Protein AF-A0A498GFG5-F1 (afdb_monomer)

Nearest PDB structures (foldseek):
  3dfe-assembly1_F  TM=4.667E-01  e=1.482E+00  Trichormus variabilis ATCC 29413
  7a8w-assembly2_EEE  TM=4.551E-01  e=1.482E+00  Oryza sativa Japonica Group
  1hwu-assembly3_E-2  TM=4.494E-01  e=1.482E+00  Herbaspirillum seropedicae
  3dfe-assembly2_C  TM=4.729E-01  e=2.366E+00  Trichormus variabilis ATCC 29413

Sequence (122 aa):
MNSDTEHTWTVISYNRPLTRQSRRALSDCEILEIRHPRELNRWSEVDVDERPAEELLKEHELRLEDPTGGEEPNVVYDSPDGTRVEVYDELVYTNGSKSSISPEKAQDVAERNGWEKVSGQE

Solvent-accessible surface area (backbone atoms only — not comparable to full-atom values): 7168 Å² total; per-residue (Å²): 133,82,83,73,77,80,58,72,38,47,31,36,25,70,44,68,73,68,48,76,64,47,56,58,61,43,51,82,25,47,69,75,46,80,46,67,66,88,58,100,58,65,34,24,40,33,31,17,60,41,82,74,54,68,68,58,28,60,76,56,63,38,37,70,56,56,94,61,79,76,62,75,52,79,38,30,34,44,38,96,87,71,49,39,35,35,26,32,94,88,41,24,27,48,72,86,37,83,44,94,54,52,33,72,54,53,50,54,51,33,62,77,69,65,40,48,75,52,67,67,76,136

Mean predicted aligned error: 11.73 Å

Structure (mmCIF, N/CA/C/O backbone):
data_AF-A0A498GFG5-F1
#
_entry.id   AF-A0A498GFG5-F1
#
loop_
_atom_site.group_PDB
_atom_site.id
_atom_site.type_symbol
_atom_site.label_atom_id
_atom_site.label_alt_id
_atom_site.label_comp_id
_atom_site.label_asym_id
_atom_site.label_entity_id
_atom_site.label_seq_id
_atom_site.pdbx_PDB_ins_code
_atom_site.Cartn_x
_atom_site.Cartn_y
_atom_site.Cartn_z
_atom_site.occupancy
_atom_site.B_iso_or_equiv
_atom_site.auth_seq_id
_atom_site.auth_comp_id
_atom_site.auth_asym_id
_atom_site.auth_atom_id
_atom_site.pdbx_PDB_model_num
ATOM 1 N N . MET A 1 1 ? -23.055 -4.616 -13.084 1.00 36.38 1 MET A N 1
ATOM 2 C CA . MET A 1 1 ? -21.663 -4.618 -13.570 1.00 36.38 1 MET A CA 1
ATOM 3 C C . MET A 1 1 ? -20.906 -3.776 -12.568 1.00 36.38 1 MET A C 1
ATOM 5 O O . MET A 1 1 ? -21.118 -2.573 -12.549 1.00 36.38 1 MET A O 1
ATOM 9 N N . ASN A 1 2 ? -20.229 -4.433 -11.626 1.00 36.66 2 ASN A N 1
ATOM 10 C CA . ASN A 1 2 ? -19.493 -3.756 -10.564 1.00 36.66 2 ASN A CA 1
ATOM 11 C C . ASN A 1 2 ? -18.221 -3.184 -11.179 1.00 36.66 2 ASN A C 1
ATOM 13 O O . ASN A 1 2 ? -17.430 -3.930 -11.748 1.00 36.66 2 ASN A O 1
ATOM 17 N N . SER A 1 3 ? -18.074 -1.868 -11.110 1.00 42.09 3 SER A N 1
ATOM 18 C CA . SER A 1 3 ? -16.782 -1.213 -11.241 1.00 42.09 3 SER A CA 1
ATOM 19 C C . SER A 1 3 ? -16.040 -1.455 -9.931 1.00 42.09 3 SER A C 1
ATOM 21 O O . SER A 1 3 ? -16.064 -0.607 -9.043 1.00 42.09 3 SER A O 1
ATOM 23 N N . ASP A 1 4 ? -15.476 -2.653 -9.780 1.00 45.25 4 ASP A N 1
ATOM 24 C CA . ASP A 1 4 ? -14.381 -2.860 -8.840 1.00 45.25 4 ASP A CA 1
ATOM 25 C C . ASP A 1 4 ? -13.253 -1.958 -9.336 1.00 45.25 4 ASP A C 1
ATOM 27 O O . ASP A 1 4 ? -12.753 -2.114 -10.447 1.00 45.25 4 ASP A O 1
ATOM 31 N N . THR A 1 5 ? -12.951 -0.917 -8.571 1.00 46.59 5 THR A N 1
ATOM 32 C CA . THR A 1 5 ? -11.738 -0.122 -8.734 1.00 46.59 5 THR A CA 1
ATOM 33 C C . THR A 1 5 ? -10.554 -1.079 -8.631 1.00 46.59 5 THR A C 1
ATOM 35 O O . THR A 1 5 ? -10.158 -1.437 -7.524 1.00 46.59 5 THR A O 1
ATOM 38 N N . GLU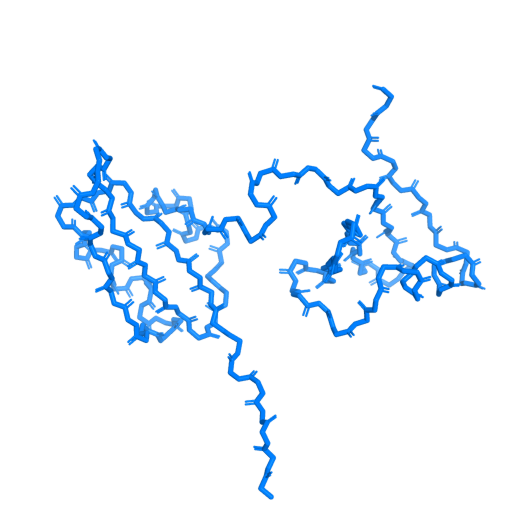 A 1 6 ? -10.035 -1.533 -9.774 1.00 59.81 6 GLU A N 1
ATOM 39 C CA . GLU A 1 6 ? -8.745 -2.219 -9.869 1.00 59.81 6 GLU A CA 1
ATOM 40 C C . GLU A 1 6 ? -7.702 -1.259 -9.282 1.00 59.81 6 GLU A C 1
ATOM 42 O O . GLU A 1 6 ? -7.385 -0.218 -9.862 1.00 59.81 6 GLU A O 1
ATOM 47 N N . HIS A 1 7 ? -7.279 -1.527 -8.047 1.00 64.50 7 HIS A N 1
ATOM 48 C CA . HIS A 1 7 ? -6.311 -0.695 -7.349 1.00 64.50 7 HIS A CA 1
ATOM 49 C C . HIS A 1 7 ? -4.930 -0.996 -7.921 1.00 64.50 7 HIS A C 1
ATOM 51 O O . HIS A 1 7 ? -4.340 -2.021 -7.616 1.00 64.50 7 HIS A O 1
ATOM 57 N N . THR A 1 8 ? -4.416 -0.093 -8.747 1.00 76.50 8 THR A N 1
ATOM 58 C CA . THR A 1 8 ? -3.055 -0.189 -9.275 1.00 76.50 8 THR A CA 1
ATOM 59 C C . THR A 1 8 ? -2.052 0.409 -8.294 1.00 76.50 8 THR A C 1
ATOM 61 O O . THR A 1 8 ? -2.255 1.518 -7.790 1.00 76.50 8 THR A O 1
ATOM 64 N N . TRP A 1 9 ? -0.947 -0.295 -8.065 1.00 80.56 9 TRP A N 1
ATOM 65 C CA . TRP A 1 9 ? 0.209 0.208 -7.331 1.00 80.56 9 TRP A CA 1
ATOM 66 C C . TRP A 1 9 ? 1.375 0.415 -8.287 1.00 80.56 9 TRP A C 1
ATOM 68 O O . TRP A 1 9 ? 1.776 -0.513 -8.982 1.00 80.56 9 TRP A O 1
ATOM 78 N N . THR A 1 10 ? 1.961 1.608 -8.299 1.00 84.75 10 THR A N 1
ATOM 79 C CA . THR A 1 10 ? 3.174 1.852 -9.080 1.00 84.75 10 THR A CA 1
ATOM 80 C C . THR A 1 10 ? 4.399 1.475 -8.243 1.00 84.75 10 THR A C 1
ATOM 82 O O . THR A 1 10 ? 4.529 1.866 -7.084 1.00 84.75 10 THR A O 1
ATOM 85 N N . VAL A 1 11 ? 5.340 0.739 -8.825 1.00 86.12 11 VAL A N 1
ATOM 86 C CA . VAL A 1 11 ? 6.628 0.368 -8.231 1.00 86.12 11 VAL A CA 1
ATOM 87 C C . VAL A 1 11 ? 7.754 0.990 -9.047 1.00 86.12 11 VAL A C 1
ATOM 89 O O . VAL A 1 11 ? 7.906 0.739 -10.240 1.00 86.12 11 VAL A O 1
ATOM 92 N N . ILE A 1 12 ? 8.595 1.778 -8.397 1.00 84.62 12 ILE A N 1
ATOM 93 C CA . ILE A 1 12 ? 9.771 2.421 -8.963 1.00 84.62 12 ILE A CA 1
ATOM 94 C C . ILE A 1 12 ? 10.993 1.518 -8.786 1.00 84.62 12 ILE A C 1
ATOM 96 O O . ILE A 1 12 ? 11.408 1.190 -7.673 1.00 84.62 12 ILE A O 1
ATOM 100 N N . SER A 1 13 ? 11.629 1.160 -9.897 1.00 82.94 13 SER A N 1
ATOM 101 C CA . SER A 1 13 ? 12.943 0.522 -9.921 1.00 82.94 13 SER A CA 1
ATOM 102 C C . SER A 1 13 ? 13.979 1.479 -10.488 1.00 82.94 13 SER A C 1
ATOM 104 O O . SER A 1 13 ? 13.932 1.820 -11.668 1.00 82.94 13 SER A O 1
ATOM 106 N N . TYR A 1 14 ? 14.980 1.858 -9.695 1.00 76.31 14 TYR A N 1
ATOM 107 C CA . TYR A 1 14 ? 16.101 2.679 -10.178 1.00 76.31 14 TYR A CA 1
ATOM 108 C C . TYR A 1 14 ? 17.081 1.911 -11.084 1.00 76.31 14 TYR A C 1
ATOM 110 O O . TYR A 1 14 ? 18.031 2.493 -11.608 1.00 76.31 14 TYR A O 1
ATOM 118 N N . ASN A 1 15 ? 16.836 0.616 -11.310 1.00 70.50 15 ASN A N 1
ATOM 119 C CA . ASN A 1 15 ? 17.529 -0.187 -12.304 1.00 70.50 15 ASN A CA 1
ATOM 120 C C . ASN A 1 15 ? 16.793 -0.098 -13.654 1.00 70.50 15 ASN A C 1
ATOM 122 O O . ASN A 1 15 ? 15.611 -0.437 -13.769 1.00 70.50 15 ASN A O 1
ATOM 126 N N . ARG A 1 16 ? 17.504 0.345 -14.702 1.00 67.44 16 ARG A N 1
ATOM 127 C CA . ARG A 1 16 ? 16.987 0.398 -16.078 1.00 67.44 16 ARG A CA 1
ATOM 128 C C . ARG A 1 16 ? 17.872 -0.409 -17.036 1.00 67.44 16 ARG A C 1
ATOM 130 O O . ARG A 1 16 ? 19.030 -0.037 -17.237 1.00 67.44 16 ARG A O 1
ATOM 137 N N . PRO A 1 17 ? 17.326 -1.447 -17.699 1.00 72.38 17 PRO A N 1
ATOM 138 C CA . PRO A 1 17 ? 15.964 -1.979 -17.538 1.00 72.38 17 PRO A CA 1
ATOM 139 C C . PRO A 1 17 ? 15.747 -2.644 -16.165 1.00 72.38 17 PRO A C 1
ATOM 141 O O . PRO A 1 17 ? 16.718 -3.015 -15.504 1.00 72.38 17 PRO A O 1
ATOM 144 N N . LEU A 1 18 ? 14.477 -2.827 -15.773 1.00 79.94 18 LEU A N 1
ATOM 145 C CA . LEU A 1 18 ? 14.082 -3.632 -14.610 1.00 79.94 18 LEU A CA 1
ATOM 146 C C . LEU A 1 18 ? 14.819 -4.980 -14.639 1.00 79.94 18 LEU A C 1
ATOM 148 O O . LEU A 1 18 ? 14.857 -5.654 -15.676 1.00 79.94 18 LEU A O 1
ATOM 152 N N . THR A 1 19 ? 15.415 -5.383 -13.515 1.00 82.69 19 THR A N 1
ATOM 153 C CA . THR A 1 19 ? 16.194 -6.626 -13.489 1.00 82.69 19 THR A CA 1
ATOM 154 C C . THR A 1 19 ? 15.287 -7.843 -13.696 1.00 82.69 19 THR A C 1
ATOM 156 O O . THR A 1 19 ? 14.109 -7.847 -13.332 1.00 82.69 19 THR A O 1
ATOM 159 N N . ARG A 1 20 ? 15.840 -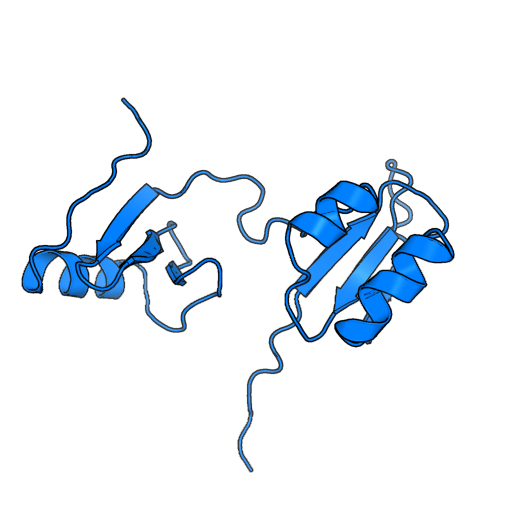8.928 -14.256 1.00 85.06 20 ARG A N 1
ATOM 160 C CA . ARG A 1 20 ? 15.093 -10.186 -14.441 1.00 85.06 20 ARG A CA 1
ATOM 161 C C . ARG A 1 20 ? 14.585 -10.760 -13.113 1.00 85.06 20 ARG A C 1
ATOM 163 O O . ARG A 1 20 ? 13.541 -11.403 -13.107 1.00 85.06 20 ARG A O 1
ATOM 170 N N . GLN A 1 21 ? 15.330 -10.554 -12.027 1.00 84.69 21 GLN A N 1
ATOM 171 C CA . GLN A 1 21 ? 14.951 -11.015 -10.693 1.00 84.69 21 GLN A CA 1
ATOM 172 C C . GLN A 1 21 ? 13.798 -10.176 -10.142 1.00 84.69 21 GLN A C 1
ATOM 174 O O . GLN A 1 21 ? 12.765 -10.749 -9.823 1.00 84.69 21 GLN A O 1
ATOM 179 N N . SER A 1 22 ? 13.903 -8.843 -10.184 1.00 84.19 22 SER A N 1
ATOM 180 C CA . SER A 1 22 ? 12.826 -7.933 -9.767 1.00 84.19 22 SER A CA 1
ATOM 181 C C . SER A 1 22 ? 11.528 -8.186 -10.5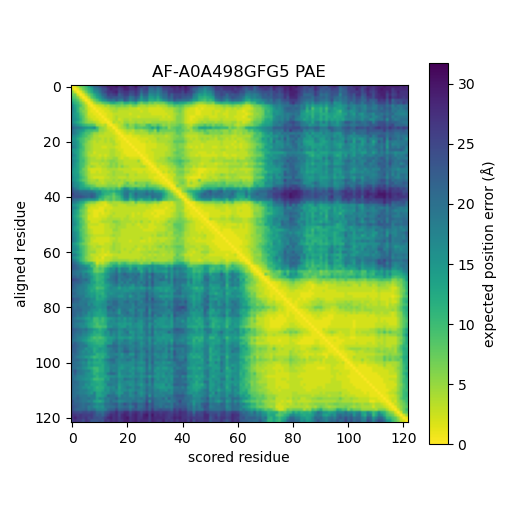39 1.00 84.19 22 SER A C 1
ATOM 183 O O . SER A 1 22 ? 10.458 -8.247 -9.951 1.00 84.19 22 SER A O 1
ATOM 185 N N . ARG A 1 23 ? 11.613 -8.412 -11.859 1.00 85.25 23 ARG A N 1
ATOM 186 C CA . ARG A 1 23 ? 10.438 -8.732 -12.687 1.00 85.25 23 ARG A CA 1
ATOM 187 C C . ARG A 1 23 ? 9.771 -10.050 -12.292 1.00 85.25 23 ARG A C 1
ATOM 189 O O . ARG A 1 23 ? 8.561 -10.176 -12.406 1.00 85.25 23 ARG A O 1
ATOM 196 N N . ARG A 1 24 ? 10.564 -11.048 -11.897 1.00 85.69 24 ARG A N 1
ATOM 197 C CA . ARG A 1 24 ? 10.046 -12.344 -11.449 1.00 85.69 24 ARG A CA 1
ATOM 198 C C . ARG A 1 24 ? 9.459 -12.254 -10.045 1.00 85.69 24 ARG A C 1
ATOM 200 O O . ARG A 1 24 ? 8.514 -12.960 -9.761 1.00 85.69 24 ARG A O 1
ATOM 207 N N . ALA A 1 25 ? 10.007 -11.405 -9.189 1.00 84.69 25 ALA A N 1
ATOM 208 C CA . ALA A 1 25 ? 9.438 -11.180 -7.871 1.00 84.69 25 ALA A CA 1
ATOM 209 C C . ALA A 1 25 ? 8.084 -10.465 -7.974 1.00 84.69 25 ALA A C 1
ATOM 211 O O . ALA A 1 25 ? 7.104 -10.911 -7.399 1.00 84.69 25 ALA A O 1
ATOM 212 N N . LEU A 1 26 ? 7.994 -9.426 -8.809 1.00 84.69 26 LEU A N 1
ATOM 213 C CA . LEU A 1 26 ? 6.738 -8.714 -9.056 1.00 84.69 26 LEU A CA 1
ATOM 214 C C . LEU A 1 26 ? 5.700 -9.533 -9.843 1.00 84.69 26 LEU A C 1
ATOM 216 O O . LEU A 1 26 ? 4.569 -9.085 -9.967 1.00 84.69 26 LEU A O 1
ATOM 220 N N . SER A 1 27 ? 6.040 -10.709 -10.393 1.00 80.56 27 SER A N 1
ATOM 221 C CA . SER A 1 27 ? 5.047 -11.514 -11.120 1.00 80.56 27 SER A CA 1
ATOM 222 C C . SER A 1 27 ? 3.999 -12.143 -10.212 1.00 80.56 27 SER A C 1
ATOM 224 O O . SER A 1 27 ? 2.933 -12.488 -10.707 1.00 80.56 27 SER A O 1
ATOM 226 N N . ASP A 1 28 ? 4.311 -12.301 -8.923 1.00 82.12 28 ASP A N 1
ATOM 227 C CA . ASP A 1 28 ? 3.341 -12.761 -7.926 1.00 82.12 28 ASP A CA 1
ATOM 228 C C . ASP A 1 28 ? 2.299 -11.676 -7.593 1.00 82.12 28 ASP A C 1
ATOM 230 O O . ASP A 1 28 ? 1.260 -12.009 -7.047 1.00 82.12 28 ASP A O 1
ATOM 234 N N . CYS A 1 29 ? 2.560 -10.412 -7.953 1.00 80.50 29 CYS A N 1
ATOM 235 C CA . CYS A 1 29 ? 1.660 -9.264 -7.792 1.00 80.50 29 CYS A CA 1
ATOM 236 C C . CYS A 1 29 ? 1.113 -8.769 -9.147 1.00 80.50 29 CYS A C 1
ATOM 238 O O . CYS A 1 29 ? 1.001 -7.569 -9.328 1.00 80.50 29 CYS A O 1
ATOM 240 N N . GLU A 1 30 ? 0.972 -9.653 -10.141 1.00 85.31 30 GLU A N 1
ATOM 241 C CA . GLU A 1 30 ? 0.555 -9.365 -11.528 1.00 85.31 30 GLU A CA 1
ATOM 242 C C . GLU A 1 30 ? 0.999 -8.002 -12.113 1.00 85.31 30 GLU A C 1
ATOM 244 O O . GLU A 1 30 ? 0.395 -6.948 -11.923 1.00 85.31 30 GLU A O 1
ATOM 249 N N . ILE A 1 31 ? 2.050 -8.018 -12.939 1.00 86.69 31 ILE A N 1
ATOM 250 C CA . ILE A 1 31 ? 2.498 -6.803 -13.633 1.00 86.69 31 ILE A CA 1
ATOM 251 C C . ILE A 1 31 ? 1.481 -6.394 -14.708 1.00 86.69 31 ILE A C 1
ATOM 253 O O . ILE A 1 31 ? 1.362 -7.067 -15.736 1.00 86.69 31 ILE A O 1
ATOM 257 N N . LEU A 1 32 ? 0.861 -5.233 -14.514 1.00 86.44 32 LEU A N 1
ATOM 258 C CA . LEU A 1 32 ? -0.092 -4.607 -15.428 1.00 86.44 32 LEU A CA 1
ATOM 259 C C . LEU A 1 32 ? 0.620 -3.823 -16.539 1.00 86.44 32 LEU A C 1
ATOM 261 O O . LEU A 1 32 ? 0.348 -4.014 -17.726 1.00 86.44 32 LEU A O 1
ATOM 265 N N . GLU A 1 33 ? 1.580 -2.969 -16.174 1.00 85.81 33 GLU A N 1
ATOM 266 C CA . GLU A 1 33 ? 2.313 -2.117 -17.118 1.00 85.81 33 GLU A CA 1
ATOM 267 C C . GLU A 1 33 ? 3.766 -1.895 -16.671 1.00 85.81 33 GLU A C 1
ATOM 269 O O . GLU A 1 33 ? 4.080 -1.872 -15.485 1.00 85.81 33 GLU A O 1
ATOM 274 N N . ILE A 1 34 ? 4.687 -1.727 -17.628 1.00 86.50 34 ILE A N 1
ATOM 275 C CA . ILE A 1 34 ? 6.060 -1.278 -17.355 1.00 86.50 34 ILE A CA 1
ATOM 276 C C . ILE A 1 34 ? 6.335 -0.027 -18.184 1.00 86.50 34 ILE A C 1
ATOM 278 O O . ILE A 1 34 ? 6.415 -0.090 -19.416 1.00 86.50 34 ILE A O 1
ATOM 282 N N . ARG A 1 35 ? 6.550 1.098 -17.504 1.00 85.25 35 ARG A N 1
ATOM 283 C CA . ARG A 1 35 ? 6.853 2.401 -18.098 1.00 85.25 35 ARG A CA 1
ATOM 284 C C . ARG A 1 35 ? 8.323 2.758 -17.873 1.00 85.25 35 ARG A C 1
ATOM 286 O O . ARG A 1 35 ? 8.945 2.430 -16.865 1.00 85.25 35 ARG A O 1
ATOM 293 N N . HIS A 1 36 ? 8.917 3.433 -18.855 1.00 79.12 36 HIS A N 1
ATOM 294 C CA . HIS A 1 36 ? 10.307 3.890 -18.791 1.00 79.12 36 HIS A CA 1
ATOM 295 C C . HIS A 1 36 ? 10.380 5.381 -19.120 1.00 79.12 36 HIS A C 1
ATOM 297 O O . HIS A 1 36 ? 10.702 5.729 -20.269 1.00 79.12 36 HIS A O 1
ATOM 303 N N . PRO A 1 37 ? 10.079 6.262 -18.149 1.00 69.31 37 PRO A N 1
ATOM 304 C CA . PRO A 1 37 ? 10.099 7.698 -18.375 1.00 69.31 37 PRO A CA 1
ATOM 305 C C . PRO A 1 37 ? 11.430 8.144 -18.989 1.00 69.31 37 PRO A C 1
ATOM 307 O O . PRO A 1 37 ? 12.511 7.583 -18.760 1.00 69.31 37 PRO A O 1
ATOM 310 N N . ARG A 1 38 ? 11.329 9.110 -19.904 1.00 62.75 38 ARG A N 1
ATOM 311 C CA . ARG A 1 38 ? 12.472 9.644 -20.660 1.00 62.75 38 ARG A CA 1
ATOM 312 C C . ARG A 1 38 ? 13.232 10.727 -19.890 1.00 62.75 38 ARG A C 1
ATOM 314 O O . ARG A 1 38 ? 14.286 11.146 -20.360 1.00 62.75 38 ARG A O 1
ATOM 321 N N . GLU A 1 39 ? 12.701 11.174 -18.755 1.00 50.19 39 GLU A N 1
ATOM 322 C CA . GLU A 1 39 ? 13.271 12.250 -17.946 1.00 50.19 39 GLU A CA 1
ATOM 323 C C . GLU A 1 39 ? 14.510 11.794 -17.159 1.00 50.19 39 GLU A C 1
ATOM 325 O O . GLU A 1 39 ? 14.795 10.604 -17.062 1.00 50.19 39 GLU A O 1
ATOM 330 N N . LEU A 1 40 ? 15.286 12.770 -16.672 1.00 43.72 40 LEU A N 1
ATOM 331 C CA . LEU A 1 40 ? 16.697 12.718 -16.236 1.00 43.72 40 LEU A CA 1
ATOM 332 C C . LEU A 1 40 ? 17.118 11.591 -15.273 1.00 43.72 40 LEU A C 1
ATOM 334 O O . LEU A 1 40 ? 18.317 11.381 -15.076 1.00 43.72 40 LEU A O 1
ATOM 338 N N . ASN A 1 41 ? 16.179 10.831 -14.724 1.00 52.31 41 ASN A N 1
ATOM 339 C CA . ASN A 1 41 ? 16.436 9.746 -13.800 1.00 52.31 41 ASN A CA 1
ATOM 340 C C . ASN A 1 41 ? 16.133 8.390 -14.456 1.00 52.31 41 ASN A C 1
ATOM 342 O O . ASN A 1 41 ? 15.043 8.119 -14.952 1.00 52.31 41 ASN A O 1
ATOM 346 N N . ARG A 1 42 ? 17.145 7.519 -14.488 1.00 69.88 42 ARG A N 1
ATOM 347 C CA . ARG A 1 42 ? 17.140 6.237 -15.209 1.00 69.88 42 ARG A CA 1
ATOM 348 C C . ARG A 1 42 ? 16.320 5.148 -14.494 1.00 69.88 42 ARG A C 1
ATOM 350 O O . ARG A 1 42 ? 16.863 4.076 -14.256 1.00 69.88 42 ARG A O 1
ATOM 357 N N . TRP A 1 43 ? 15.056 5.384 -14.155 1.00 80.44 43 TRP A N 1
ATOM 358 C CA . TRP A 1 43 ? 14.211 4.375 -13.504 1.00 80.44 43 TRP A CA 1
ATOM 359 C C . TRP A 1 43 ? 13.207 3.715 -14.460 1.00 80.44 43 TRP A C 1
ATOM 361 O O . TRP A 1 43 ? 13.026 4.125 -15.613 1.00 80.44 43 TRP A O 1
ATOM 371 N N . SER A 1 44 ? 12.598 2.640 -13.971 1.00 82.25 44 SER A N 1
ATOM 372 C CA . SER A 1 44 ? 11.439 1.958 -14.541 1.00 82.25 44 SER A CA 1
ATOM 373 C C . SER A 1 44 ? 10.284 2.080 -13.550 1.00 82.25 44 SER A C 1
ATOM 375 O O . SER A 1 44 ? 10.502 1.880 -12.359 1.00 82.25 44 SER A O 1
ATOM 377 N N . GLU A 1 45 ? 9.091 2.392 -14.032 1.00 86.69 45 GLU A N 1
ATOM 378 C CA . GLU A 1 45 ? 7.848 2.365 -13.253 1.00 86.69 45 GLU A CA 1
ATOM 379 C C . GLU A 1 45 ? 7.111 1.082 -13.631 1.00 86.69 45 GLU A C 1
ATOM 381 O O . GLU A 1 45 ? 7.076 0.715 -14.808 1.00 86.69 45 GLU A O 1
ATOM 386 N N . VAL A 1 46 ? 6.603 0.356 -12.646 1.00 86.94 46 VAL A N 1
ATOM 387 C CA . VAL A 1 46 ? 5.960 -0.942 -12.837 1.00 86.94 46 VAL A CA 1
ATOM 388 C C . VAL A 1 46 ? 4.638 -0.923 -12.103 1.00 86.94 46 VAL A C 1
ATOM 390 O O . VAL A 1 46 ? 4.620 -0.911 -10.879 1.00 86.94 46 VAL A O 1
ATOM 393 N N . ASP A 1 47 ?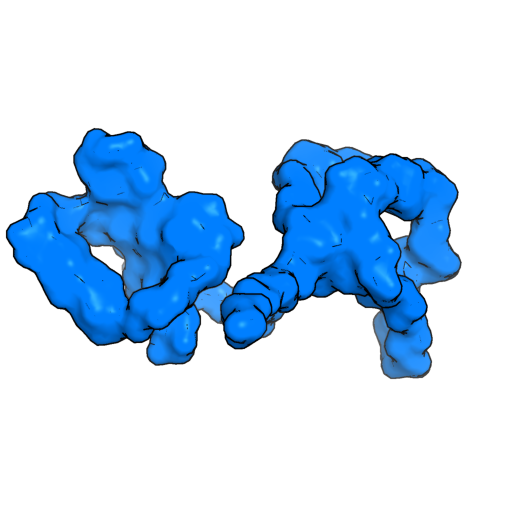 3.554 -0.927 -12.857 1.00 86.94 47 ASP A N 1
ATOM 394 C CA . ASP A 1 47 ? 2.207 -0.984 -12.316 1.00 86.94 47 ASP A CA 1
ATOM 395 C C . ASP A 1 47 ? 1.861 -2.441 -12.008 1.00 86.94 47 ASP A C 1
ATOM 397 O O . ASP A 1 47 ? 2.034 -3.313 -12.865 1.00 86.94 47 ASP A O 1
ATOM 401 N N . VAL A 1 48 ? 1.412 -2.700 -10.784 1.00 85.75 48 VAL A N 1
ATOM 402 C CA . VAL A 1 48 ? 1.035 -4.021 -10.262 1.00 85.75 48 VAL A CA 1
ATOM 403 C C . VAL A 1 48 ? -0.377 -3.973 -9.676 1.00 85.75 48 VAL A C 1
ATOM 405 O O . VAL A 1 48 ? -0.823 -2.909 -9.232 1.00 85.75 48 VAL A O 1
ATOM 408 N N . ASP A 1 49 ? -1.102 -5.088 -9.717 1.00 80.06 49 ASP A N 1
ATOM 409 C CA . ASP A 1 49 ? -2.490 -5.173 -9.232 1.00 80.06 49 ASP A CA 1
ATOM 410 C C . ASP A 1 49 ? -2.581 -5.372 -7.709 1.00 80.06 49 ASP A C 1
ATOM 412 O O . ASP A 1 49 ? -3.540 -4.950 -7.062 1.00 80.06 49 ASP A O 1
ATOM 416 N N . GLU A 1 50 ? -1.538 -5.950 -7.120 1.00 77.94 50 GLU A N 1
ATOM 417 C CA . GLU A 1 50 ? -1.413 -6.190 -5.690 1.00 77.94 50 GLU A CA 1
ATOM 418 C C . GLU A 1 50 ? -0.204 -5.450 -5.111 1.00 77.94 50 GLU A C 1
ATOM 420 O O . GLU A 1 50 ? 0.856 -5.332 -5.730 1.00 77.94 50 GLU A O 1
ATOM 425 N N . ARG A 1 51 ? -0.338 -4.948 -3.876 1.00 80.00 51 ARG A N 1
ATOM 426 C CA . ARG A 1 51 ? 0.768 -4.260 -3.202 1.00 80.00 51 ARG A CA 1
ATOM 427 C C . ARG A 1 51 ? 1.898 -5.264 -2.928 1.00 80.00 51 ARG A C 1
ATOM 429 O O . ARG A 1 51 ? 1.676 -6.210 -2.169 1.00 80.00 51 ARG A O 1
ATOM 436 N N . PRO A 1 52 ? 3.124 -5.046 -3.438 1.00 82.06 52 PRO A N 1
ATOM 437 C CA . PRO A 1 52 ? 4.232 -5.940 -3.142 1.00 82.06 52 PRO A CA 1
ATOM 438 C C . PRO A 1 52 ? 4.599 -5.883 -1.659 1.00 82.06 52 PRO A C 1
ATOM 440 O O . PRO A 1 52 ? 4.599 -4.811 -1.048 1.00 82.06 52 PRO A O 1
ATOM 443 N N . ALA A 1 53 ? 4.969 -7.031 -1.093 1.00 81.56 53 ALA A N 1
ATOM 444 C CA . ALA A 1 53 ? 5.461 -7.105 0.277 1.00 81.56 53 ALA A CA 1
ATOM 445 C C . ALA A 1 53 ? 6.723 -6.241 0.468 1.00 81.56 53 ALA A C 1
ATOM 447 O O . ALA A 1 53 ? 7.593 -6.182 -0.403 1.00 81.56 53 ALA A O 1
ATOM 448 N N . GLU A 1 54 ? 6.870 -5.614 1.638 1.00 77.44 54 GLU A N 1
ATOM 449 C CA . GLU A 1 54 ? 8.017 -4.740 1.930 1.00 77.44 54 GLU A CA 1
ATOM 450 C C . GLU A 1 54 ? 9.366 -5.469 1.837 1.00 77.44 54 GLU A C 1
ATOM 452 O O . GLU A 1 54 ? 10.358 -4.896 1.383 1.00 77.44 54 GLU A O 1
ATOM 457 N N . GLU A 1 55 ? 9.405 -6.751 2.214 1.00 76.81 55 GLU A N 1
ATOM 458 C CA . GLU A 1 55 ? 10.600 -7.593 2.095 1.00 76.81 55 GLU A CA 1
ATOM 459 C C . GLU A 1 55 ? 11.045 -7.741 0.636 1.00 76.81 55 GLU A C 1
ATOM 461 O O . GLU A 1 55 ? 12.231 -7.600 0.339 1.00 76.81 55 GLU A O 1
ATOM 466 N N . LEU A 1 56 ? 10.089 -7.935 -0.279 1.00 84.38 56 LEU A N 1
ATOM 467 C CA . LEU A 1 56 ? 10.329 -8.027 -1.718 1.00 84.38 56 LEU A CA 1
ATOM 468 C C . LEU A 1 56 ? 10.853 -6.700 -2.264 1.00 84.38 56 LEU A C 1
ATOM 470 O O . LEU A 1 56 ? 11.835 -6.678 -3.013 1.00 84.38 56 LEU A O 1
ATOM 474 N N . LEU A 1 57 ? 10.225 -5.590 -1.862 1.00 83.38 57 LEU A N 1
ATOM 475 C CA . LEU A 1 57 ? 10.658 -4.254 -2.264 1.00 83.38 57 LEU A CA 1
ATOM 476 C C . LEU A 1 57 ? 12.114 -4.007 -1.850 1.00 83.38 57 LEU A C 1
ATOM 478 O O . LEU A 1 57 ? 12.938 -3.587 -2.663 1.00 83.38 57 LEU A O 1
ATOM 482 N N . LYS A 1 58 ? 12.457 -4.349 -0.607 1.00 79.88 58 LYS A N 1
ATOM 483 C CA . LYS A 1 58 ? 13.805 -4.185 -0.059 1.00 79.88 58 LYS A CA 1
ATOM 484 C C . LYS A 1 58 ? 14.834 -5.110 -0.713 1.00 79.88 58 LYS A C 1
ATOM 486 O O . LYS A 1 58 ? 15.924 -4.643 -1.034 1.00 79.88 58 LYS A O 1
ATOM 491 N N . GLU A 1 59 ? 14.508 -6.388 -0.916 1.00 84.56 59 GLU A N 1
ATOM 492 C CA . GLU A 1 59 ? 15.409 -7.377 -1.531 1.00 84.56 59 GLU A CA 1
ATOM 493 C C . GLU A 1 59 ? 15.807 -6.980 -2.958 1.00 84.56 59 GLU A C 1
ATOM 495 O O . GLU A 1 59 ? 16.950 -7.181 -3.374 1.00 84.56 59 GLU A O 1
ATOM 500 N N . HIS A 1 60 ? 14.878 -6.379 -3.699 1.00 83.62 60 HIS A N 1
ATOM 501 C CA . HIS A 1 60 ? 15.069 -6.034 -5.104 1.00 83.62 60 HIS A CA 1
ATOM 502 C C . HIS A 1 60 ? 15.341 -4.551 -5.366 1.00 83.62 60 HIS A C 1
ATOM 504 O O . HIS A 1 60 ? 15.292 -4.133 -6.528 1.00 83.62 60 HIS A O 1
ATOM 510 N N . GLU A 1 61 ? 15.634 -3.775 -4.317 1.00 81.94 61 GLU A N 1
ATOM 511 C CA . GLU A 1 61 ? 15.877 -2.326 -4.388 1.00 81.94 61 GLU A CA 1
ATOM 512 C C . GLU A 1 61 ? 14.753 -1.574 -5.129 1.00 81.94 61 GLU A C 1
ATOM 514 O O . GLU A 1 61 ? 14.983 -0.623 -5.885 1.00 81.94 61 GLU A O 1
ATOM 519 N N . LEU A 1 62 ? 13.520 -2.040 -4.942 1.00 84.19 62 LEU A N 1
ATOM 520 C CA . LEU A 1 62 ? 12.310 -1.436 -5.470 1.00 84.19 62 LEU A CA 1
ATOM 521 C C . LEU A 1 62 ? 11.729 -0.484 -4.430 1.00 84.19 62 LEU A C 1
ATOM 523 O O . LEU A 1 62 ? 11.843 -0.693 -3.221 1.00 84.19 62 LEU A O 1
ATOM 527 N N . ARG A 1 63 ? 11.068 0.563 -4.904 1.00 81.56 63 ARG A N 1
ATOM 528 C CA . ARG A 1 63 ? 10.264 1.447 -4.066 1.00 81.56 63 ARG A CA 1
ATOM 529 C C . ARG A 1 63 ? 8.839 1.414 -4.555 1.00 81.56 63 ARG A C 1
ATOM 531 O O . ARG A 1 63 ? 8.624 1.450 -5.755 1.00 81.56 63 ARG A O 1
ATOM 538 N N . LEU A 1 64 ? 7.875 1.369 -3.649 1.00 79.06 64 LEU A N 1
ATOM 539 C CA . LEU A 1 64 ? 6.524 1.761 -4.020 1.00 79.06 64 LEU A CA 1
ATOM 540 C C . LEU A 1 64 ? 6.598 3.243 -4.415 1.00 79.06 64 LEU A C 1
ATOM 542 O O . LEU A 1 64 ? 7.250 4.024 -3.716 1.00 79.06 64 LEU A O 1
ATOM 546 N N . GLU A 1 65 ? 6.019 3.613 -5.552 1.00 72.88 65 GLU A N 1
ATOM 547 C CA . GLU A 1 65 ? 5.733 5.018 -5.808 1.00 72.88 65 GLU A CA 1
ATOM 548 C C . GLU A 1 65 ? 4.886 5.490 -4.645 1.00 72.88 65 GLU A C 1
ATOM 550 O O . GLU A 1 65 ? 3.899 4.848 -4.290 1.00 72.88 65 GLU A O 1
ATOM 555 N N . ASP A 1 66 ? 5.341 6.555 -4.009 1.00 60.75 66 ASP A N 1
ATOM 556 C CA . ASP A 1 66 ? 4.631 7.140 -2.902 1.00 60.75 66 ASP A CA 1
ATOM 557 C C . ASP A 1 66 ? 3.481 7.969 -3.498 1.00 60.75 66 ASP A C 1
ATOM 559 O O . ASP A 1 66 ? 3.736 9.014 -4.104 1.00 60.75 66 ASP A O 1
ATOM 563 N N . PRO A 1 67 ? 2.218 7.519 -3.392 1.00 54.06 67 PRO A N 1
ATOM 564 C CA . PRO A 1 67 ? 1.081 8.265 -3.932 1.00 54.06 67 PRO A CA 1
ATOM 565 C C . PRO A 1 67 ? 0.833 9.567 -3.158 1.00 54.06 67 PRO A C 1
ATOM 567 O O . PRO A 1 67 ? 0.012 10.379 -3.576 1.00 54.06 67 PRO A O 1
ATOM 570 N N . THR A 1 68 ? 1.532 9.751 -2.036 1.00 56.03 68 THR A N 1
ATOM 571 C CA . THR A 1 68 ? 1.560 10.953 -1.205 1.00 56.03 68 THR A CA 1
ATOM 572 C C . THR A 1 68 ? 2.775 11.838 -1.520 1.00 56.03 68 THR A C 1
ATOM 574 O O . THR A 1 68 ? 3.033 12.796 -0.814 1.00 56.03 68 THR A O 1
ATOM 577 N N . GLY A 1 69 ? 3.559 11.551 -2.571 1.00 57.31 69 GLY A N 1
ATOM 578 C CA . GLY A 1 69 ? 4.703 12.377 -2.983 1.00 57.31 69 GLY A CA 1
ATOM 579 C C . GLY A 1 69 ? 5.857 12.481 -1.969 1.00 57.31 69 GLY A C 1
ATOM 580 O O . GLY A 1 69 ? 6.724 13.344 -2.119 1.00 57.31 69 GLY A O 1
ATOM 581 N N . GLY A 1 70 ? 5.892 11.614 -0.959 1.00 60.69 70 GLY A N 1
ATOM 582 C CA . GLY A 1 70 ? 6.790 11.669 0.193 1.00 60.69 70 GLY A CA 1
ATOM 583 C C . GLY A 1 70 ? 6.270 12.531 1.345 1.00 60.69 70 GLY A C 1
ATOM 584 O O . GLY A 1 70 ? 7.062 12.882 2.219 1.00 60.69 70 GLY A O 1
ATOM 585 N N . GLU A 1 71 ? 4.988 12.902 1.344 1.00 62.00 71 GLU A N 1
ATOM 586 C CA . GLU A 1 71 ? 4.351 13.584 2.471 1.00 62.00 71 GLU A CA 1
ATOM 587 C C . GLU A 1 71 ? 4.252 12.652 3.684 1.00 62.00 71 GLU A C 1
ATOM 589 O O . GLU A 1 71 ? 4.007 11.451 3.565 1.00 62.00 71 GLU A O 1
ATOM 594 N N . GLU A 1 72 ? 4.459 13.209 4.876 1.00 73.25 72 GLU A N 1
ATOM 595 C CA . GLU A 1 72 ? 4.221 12.492 6.125 1.00 73.25 72 GLU A CA 1
ATOM 596 C C . GLU A 1 72 ? 2.720 12.520 6.451 1.00 73.25 72 GLU A C 1
ATOM 598 O O . GLU A 1 72 ? 2.043 13.510 6.160 1.00 73.25 72 GLU A O 1
ATOM 603 N N . PRO A 1 73 ? 2.161 11.453 7.049 1.00 80.19 73 PRO A N 1
ATOM 604 C CA . PRO A 1 73 ? 0.765 11.464 7.456 1.00 80.19 73 PRO A CA 1
ATOM 605 C C . PRO A 1 73 ? 0.521 12.563 8.496 1.00 80.19 73 PRO A C 1
ATOM 607 O O . PRO A 1 73 ? 1.207 12.632 9.515 1.00 80.19 73 PRO A O 1
ATOM 610 N N . ASN A 1 74 ? -0.517 13.372 8.277 1.00 84.44 74 ASN A N 1
ATOM 611 C CA . ASN A 1 74 ? -0.956 14.421 9.203 1.00 84.44 74 ASN A CA 1
ATOM 612 C C . ASN A 1 74 ? -1.277 13.864 10.592 1.00 84.44 74 ASN A C 1
ATOM 614 O O . ASN A 1 74 ? -1.051 14.512 11.614 1.00 84.44 74 ASN A O 1
ATOM 618 N N . VAL A 1 75 ? -1.848 12.661 10.637 1.00 87.31 75 VAL A N 1
ATOM 619 C CA . VAL A 1 75 ? -2.083 11.932 11.881 1.00 87.31 75 VAL A CA 1
ATOM 620 C C . VAL A 1 75 ? -2.091 10.437 11.614 1.00 87.31 75 VAL A C 1
ATOM 622 O O . VAL A 1 75 ? -2.587 9.976 10.585 1.00 87.31 75 VAL A O 1
ATOM 625 N N . VAL A 1 76 ? -1.580 9.675 12.576 1.00 89.38 76 VAL A N 1
ATOM 626 C CA . VAL A 1 76 ? -1.683 8.221 12.578 1.00 89.38 76 VAL A CA 1
ATOM 627 C C . VAL A 1 76 ? -2.480 7.773 13.794 1.00 89.38 76 VAL A C 1
ATOM 629 O O . VAL A 1 76 ? -2.290 8.279 14.900 1.00 89.38 76 VAL A O 1
ATOM 632 N N . TYR A 1 77 ? -3.392 6.834 13.580 1.00 90.38 77 TYR A N 1
ATOM 633 C CA . TYR A 1 77 ? -4.181 6.194 14.619 1.00 90.38 77 TYR A CA 1
ATOM 634 C C . TYR A 1 77 ? -3.836 4.714 14.687 1.00 90.38 77 TYR A C 1
ATOM 636 O O . TYR A 1 77 ? -3.794 4.047 13.653 1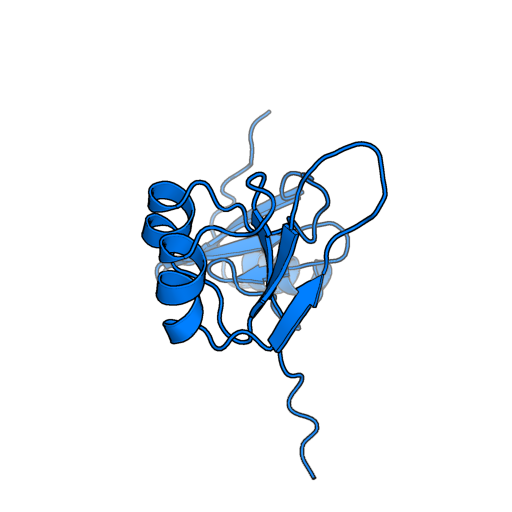.00 90.38 77 TYR A O 1
ATOM 644 N N . ASP A 1 78 ? -3.667 4.193 15.897 1.00 88.06 78 ASP A N 1
ATOM 645 C CA . ASP A 1 78 ? -3.647 2.753 16.134 1.00 88.06 78 ASP A CA 1
ATOM 646 C C . ASP A 1 78 ? -4.955 2.351 16.821 1.00 88.06 78 ASP A C 1
ATOM 648 O O . ASP A 1 78 ? -5.329 2.840 17.894 1.00 88.06 78 ASP A O 1
ATOM 652 N N . SER A 1 79 ? -5.701 1.490 16.138 1.00 84.38 79 SER A N 1
ATOM 653 C CA . SER A 1 79 ? -6.937 0.924 16.666 1.00 84.38 79 SER A CA 1
ATOM 654 C C . SER A 1 79 ? -6.638 -0.194 17.681 1.00 84.38 79 SER A C 1
ATOM 656 O O . SER A 1 79 ? -5.593 -0.849 17.605 1.00 84.38 79 SER A O 1
ATOM 658 N N . PRO A 1 80 ? -7.568 -0.490 18.608 1.00 80.38 80 PRO A N 1
ATOM 659 C CA . PRO A 1 80 ? -7.406 -1.581 19.574 1.00 80.38 80 PRO A CA 1
ATOM 660 C C . PRO A 1 80 ? -7.248 -2.969 18.935 1.00 80.38 80 PRO A C 1
ATOM 662 O O . PRO A 1 80 ? -6.706 -3.879 19.559 1.00 80.38 80 PRO A O 1
ATOM 665 N N . ASP A 1 81 ? -7.740 -3.144 17.709 1.00 83.75 81 ASP A N 1
ATOM 666 C CA . ASP A 1 81 ? -7.615 -4.365 16.909 1.00 83.75 81 ASP A CA 1
ATOM 667 C C . ASP A 1 81 ? -6.266 -4.492 16.176 1.00 83.75 81 ASP A C 1
ATOM 669 O O . ASP A 1 81 ? -6.022 -5.503 15.516 1.00 83.75 81 ASP A O 1
ATOM 673 N N . GLY A 1 82 ? -5.364 -3.517 16.337 1.00 81.25 82 GLY A N 1
ATOM 674 C CA . GLY A 1 82 ? -4.041 -3.508 15.709 1.00 81.25 82 GLY A CA 1
ATOM 675 C C . GLY A 1 82 ? -4.044 -2.993 14.270 1.00 81.25 82 GLY A C 1
ATOM 676 O O . GLY A 1 82 ? -3.024 -3.081 13.591 1.00 81.25 82 GLY A O 1
ATOM 677 N N . THR A 1 83 ? -5.171 -2.457 13.796 1.00 84.06 83 THR A N 1
ATOM 678 C CA . THR A 1 83 ? -5.236 -1.732 12.526 1.00 84.06 83 THR A CA 1
ATOM 679 C C . THR A 1 83 ? -4.600 -0.357 12.679 1.00 84.06 83 THR A C 1
ATOM 681 O O . THR A 1 83 ? -5.045 0.441 13.511 1.00 84.06 83 THR A O 1
ATOM 684 N N . ARG A 1 84 ? -3.620 -0.065 11.825 1.00 85.12 84 ARG A N 1
ATOM 685 C CA . ARG A 1 84 ? -2.981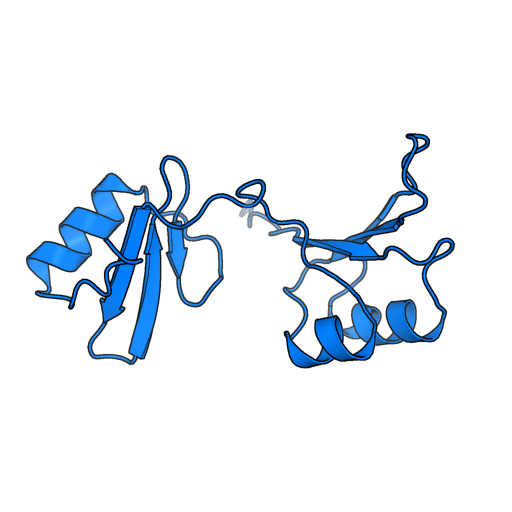 1.246 11.706 1.00 85.12 84 ARG A CA 1
ATOM 686 C C . ARG A 1 84 ? -3.694 2.075 10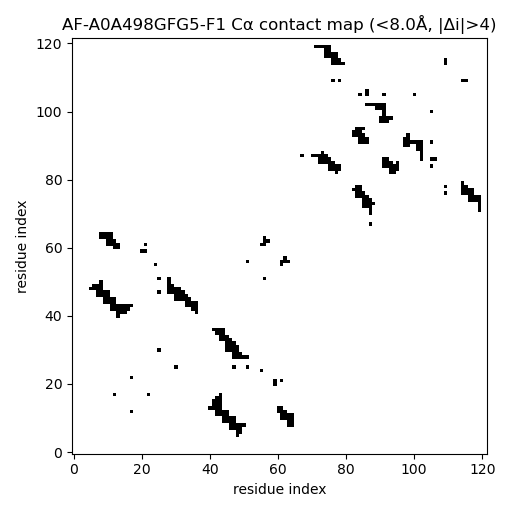.646 1.00 85.12 84 ARG A C 1
ATOM 688 O O . ARG A 1 84 ? -3.885 1.605 9.525 1.00 85.12 84 ARG A O 1
ATOM 695 N N . VAL A 1 85 ? -4.084 3.301 10.974 1.00 89.19 85 VAL A N 1
ATOM 696 C CA . VAL A 1 85 ? -4.755 4.223 10.049 1.00 89.19 85 VAL A CA 1
ATOM 697 C C . VAL A 1 85 ? -3.946 5.500 9.909 1.00 89.19 85 VAL A C 1
ATOM 699 O O . VAL A 1 85 ? -3.784 6.244 10.868 1.00 89.19 85 VAL A O 1
ATOM 702 N N . GLU A 1 86 ? -3.465 5.764 8.705 1.00 87.75 86 GLU A N 1
ATOM 703 C CA . GLU A 1 86 ? -2.628 6.913 8.366 1.00 87.75 86 GLU A CA 1
ATOM 704 C C . GLU A 1 86 ? -3.478 7.902 7.569 1.00 87.75 86 GLU A C 1
ATOM 706 O O . GLU A 1 86 ? -4.056 7.554 6.539 1.00 87.75 86 GLU A O 1
ATOM 711 N N . VAL A 1 87 ? -3.614 9.124 8.067 1.00 87.94 87 VAL A N 1
ATOM 712 C CA . VAL A 1 87 ? -4.479 10.146 7.475 1.00 87.94 87 VAL A CA 1
ATOM 713 C C . VAL A 1 87 ? -3.614 11.262 6.906 1.00 87.94 87 VAL A C 1
ATOM 715 O O . VAL A 1 87 ? -2.840 11.876 7.633 1.00 87.94 87 VAL A O 1
ATOM 718 N N . TYR A 1 88 ? -3.798 11.540 5.621 1.00 85.69 88 TYR A N 1
ATOM 719 C CA . TYR A 1 88 ? -3.179 12.618 4.848 1.00 85.69 88 TYR A CA 1
ATOM 720 C C . TYR A 1 88 ? -4.245 13.669 4.493 1.00 85.69 88 TYR A C 1
ATOM 722 O O . TYR A 1 88 ? -5.426 13.469 4.786 1.00 85.69 88 TYR A O 1
ATOM 730 N N . ASP A 1 89 ? -3.863 14.786 3.866 1.00 79.62 89 ASP A N 1
ATOM 731 C CA . ASP A 1 89 ? -4.803 15.872 3.527 1.00 79.62 89 ASP A CA 1
ATOM 732 C C . ASP A 1 89 ? -5.940 15.423 2.602 1.00 79.62 89 ASP A C 1
ATOM 734 O O . ASP A 1 89 ? -7.095 15.795 2.807 1.00 79.62 89 ASP A O 1
ATOM 738 N N . GLU A 1 90 ? -5.636 14.578 1.615 1.00 81.19 90 GLU A N 1
ATOM 739 C CA . GLU A 1 90 ? -6.613 14.129 0.612 1.00 81.19 90 GLU A CA 1
ATOM 740 C C . GLU A 1 90 ? -6.849 12.609 0.626 1.00 81.19 90 GLU A C 1
ATOM 742 O O . GLU A 1 90 ? -7.689 12.092 -0.116 1.00 81.19 90 GLU A O 1
ATOM 747 N N . LEU A 1 91 ? -6.105 11.865 1.449 1.00 84.62 91 LEU A N 1
ATOM 748 C CA . LEU A 1 91 ? -6.015 10.406 1.377 1.00 84.62 91 LEU A CA 1
ATOM 749 C C . LEU A 1 91 ? -6.011 9.780 2.772 1.00 84.62 91 LEU A C 1
ATOM 751 O O . LEU A 1 91 ? -5.551 10.372 3.743 1.00 84.62 91 LEU A O 1
ATOM 755 N N . VAL A 1 92 ? -6.487 8.542 2.867 1.00 83.25 92 VAL A N 1
ATOM 756 C CA . VAL A 1 92 ? -6.395 7.734 4.085 1.00 83.25 92 VAL A CA 1
ATOM 757 C C . VAL A 1 92 ? -5.855 6.368 3.714 1.00 83.25 92 VAL A C 1
ATOM 759 O O . VAL A 1 92 ? -6.312 5.768 2.742 1.00 83.25 92 VAL A O 1
ATOM 762 N N . TYR A 1 93 ? -4.923 5.860 4.507 1.00 83.12 93 TYR A N 1
ATOM 763 C CA . TYR A 1 93 ? -4.421 4.498 4.429 1.00 83.12 93 TYR A CA 1
ATOM 764 C C . TYR A 1 93 ? -4.835 3.714 5.670 1.00 83.12 93 TYR A C 1
ATOM 766 O O . TYR A 1 93 ? -4.886 4.234 6.779 1.00 83.12 93 TYR A O 1
ATOM 774 N N . THR A 1 94 ? -5.179 2.447 5.484 1.00 82.88 94 THR A N 1
ATOM 775 C CA . THR A 1 94 ? -5.533 1.500 6.542 1.00 82.88 94 THR A CA 1
ATOM 776 C C . THR A 1 94 ? -4.680 0.258 6.343 1.00 82.88 94 THR A C 1
ATOM 778 O O . THR A 1 94 ? -4.772 -0.383 5.297 1.00 82.88 94 THR A O 1
ATOM 781 N N . ASN A 1 95 ? -3.797 -0.042 7.296 1.00 79.31 95 ASN A N 1
ATOM 782 C CA . ASN A 1 95 ? -2.725 -1.034 7.164 1.00 79.31 95 ASN A CA 1
ATOM 783 C C . ASN A 1 95 ? -1.946 -0.863 5.846 1.00 79.31 95 ASN A C 1
ATOM 785 O O . ASN A 1 95 ? -1.664 -1.823 5.128 1.00 79.31 95 ASN A O 1
ATOM 789 N N . GLY A 1 96 ? -1.673 0.396 5.487 1.00 70.06 96 GLY A N 1
ATOM 790 C CA . GLY A 1 96 ? -0.999 0.771 4.249 1.00 70.06 96 GLY A CA 1
ATOM 791 C C . GLY A 1 96 ? -1.755 0.423 2.957 1.00 70.06 96 GLY A C 1
ATOM 792 O O . GLY A 1 96 ? -1.148 0.376 1.891 1.00 70.06 96 GLY A O 1
ATOM 793 N N . SER A 1 97 ? -3.068 0.198 3.016 1.00 69.12 97 SER A N 1
ATOM 794 C CA . SER A 1 97 ? -3.947 0.142 1.838 1.00 69.12 97 SER A CA 1
ATOM 795 C C . SER A 1 97 ? -4.791 1.407 1.747 1.00 69.12 97 SER A C 1
ATOM 797 O O . SER A 1 97 ? -5.336 1.839 2.763 1.00 69.12 97 SER A O 1
ATOM 799 N N . LYS A 1 98 ? -4.927 2.001 0.553 1.00 73.88 98 LYS A N 1
ATOM 800 C CA . LYS A 1 98 ? -5.756 3.200 0.372 1.00 73.88 98 LYS A CA 1
ATOM 801 C C . LYS A 1 98 ? -7.201 2.877 0.743 1.00 73.88 98 LYS A C 1
ATOM 803 O O . LYS A 1 98 ? -7.823 1.980 0.180 1.00 73.88 98 LYS A O 1
ATOM 808 N N . SER A 1 99 ? -7.729 3.621 1.698 1.00 78.69 99 SER A N 1
ATOM 809 C CA . SER A 1 99 ? -9.101 3.498 2.154 1.00 78.69 99 SER A CA 1
ATOM 810 C C . SER A 1 99 ? -10.004 4.426 1.347 1.00 78.69 99 SER A C 1
ATOM 812 O O . SER A 1 99 ? -9.604 5.514 0.935 1.00 78.69 99 SER A O 1
ATOM 814 N N . SER A 1 100 ? -11.250 4.010 1.129 1.00 79.00 100 SER A N 1
ATOM 815 C CA . SER A 1 100 ? -12.257 4.834 0.446 1.00 79.00 100 SER A CA 1
ATOM 816 C C . SER A 1 100 ? -12.855 5.917 1.351 1.00 79.00 100 SER A C 1
ATOM 818 O O . SER A 1 100 ? -13.697 6.695 0.904 1.00 79.00 100 SER A O 1
ATOM 820 N N . ILE A 1 101 ? -12.478 5.945 2.633 1.00 83.25 101 ILE A N 1
ATOM 821 C CA . ILE A 1 101 ? -12.969 6.933 3.594 1.00 83.25 101 ILE A CA 1
ATOM 822 C C . ILE A 1 101 ? -12.200 8.248 3.459 1.00 83.25 101 ILE A C 1
ATOM 824 O O . ILE A 1 101 ? -10.989 8.261 3.263 1.00 83.25 101 ILE A O 1
ATOM 828 N N . SER A 1 102 ? -12.909 9.364 3.609 1.00 87.50 102 SER A N 1
ATOM 829 C CA . SER A 1 102 ? -12.293 10.690 3.635 1.00 87.50 102 SER A CA 1
ATOM 830 C C . SER A 1 102 ? -11.499 10.914 4.932 1.00 87.50 102 SER A C 1
ATOM 832 O O . SER A 1 102 ? -11.903 10.387 5.976 1.00 87.50 102 SER A O 1
ATOM 834 N N . PRO A 1 103 ? -10.450 11.755 4.911 1.00 88.94 103 PRO A N 1
ATOM 835 C CA . PRO A 1 103 ? -9.676 12.137 6.096 1.00 88.94 103 PRO A CA 1
ATOM 836 C C . PRO A 1 103 ? -10.537 12.584 7.280 1.00 88.94 103 PRO A C 1
ATOM 838 O O . PRO A 1 103 ? -10.410 12.045 8.378 1.00 88.94 103 PRO A O 1
ATOM 841 N N . GLU A 1 104 ? -11.501 13.479 7.044 1.00 89.88 104 GLU A N 1
ATOM 842 C CA . GLU A 1 104 ? -12.446 13.952 8.068 1.00 89.88 104 GLU A CA 1
ATOM 843 C C . GLU A 1 104 ? -13.228 12.798 8.707 1.00 89.88 104 GLU A C 1
ATOM 845 O O . GLU A 1 104 ? -13.458 12.766 9.917 1.00 89.88 104 GLU A O 1
ATOM 850 N N . LYS A 1 105 ? -13.617 11.807 7.893 1.00 90.69 105 LYS A N 1
ATOM 851 C CA . LYS A 1 105 ? -14.383 10.662 8.374 1.00 90.69 105 LYS A CA 1
ATOM 852 C C . LYS A 1 105 ? -13.521 9.697 9.178 1.00 90.69 105 LYS A C 1
ATOM 854 O O . LYS A 1 105 ? -14.007 9.157 10.169 1.00 90.69 105 LYS A O 1
ATOM 859 N N . ALA A 1 106 ? -12.273 9.487 8.767 1.00 88.94 106 ALA A N 1
ATOM 860 C CA . ALA A 1 106 ? -11.316 8.677 9.513 1.00 88.94 106 ALA A CA 1
ATOM 861 C C . ALA A 1 106 ? -11.065 9.265 10.909 1.00 88.94 106 ALA A C 1
ATOM 863 O O . ALA A 1 106 ? -11.090 8.527 11.892 1.00 88.94 106 ALA A O 1
ATOM 864 N N . GLN A 1 107 ? -10.916 10.590 11.003 1.00 89.38 107 GLN A N 1
ATOM 865 C CA . GLN A 1 107 ? -10.746 11.292 12.278 1.00 89.38 107 GLN A CA 1
ATOM 866 C C . GLN A 1 107 ? -11.998 11.182 13.167 1.00 89.38 107 GLN A C 1
ATOM 868 O O . GLN A 1 107 ? -11.874 10.751 14.310 1.00 89.38 107 GLN A O 1
ATOM 873 N N . ASP A 1 108 ? -13.204 11.435 12.633 1.00 92.50 108 ASP A N 1
ATOM 874 C CA . ASP A 1 108 ? -14.474 11.256 13.372 1.00 92.50 108 ASP A CA 1
ATOM 875 C C . ASP A 1 108 ? -14.620 9.829 13.927 1.00 92.50 108 ASP A C 1
ATOM 877 O O . ASP A 1 108 ? -15.020 9.629 15.074 1.00 92.50 108 ASP A O 1
ATOM 881 N N . VAL A 1 109 ? -14.278 8.812 13.129 1.00 89.94 109 VAL A N 1
ATOM 882 C CA . VAL A 1 109 ? -14.320 7.409 13.566 1.00 89.94 109 VAL A CA 1
ATOM 883 C C . VAL A 1 109 ? -13.302 7.155 14.673 1.00 89.94 109 VAL A C 1
ATOM 885 O O . VAL A 1 109 ? -13.664 6.559 15.689 1.00 89.94 109 VAL A O 1
ATOM 888 N N . ALA A 1 110 ? -12.066 7.617 14.509 1.00 89.19 110 ALA A N 1
ATOM 889 C CA . ALA A 1 110 ? -11.018 7.441 15.502 1.00 89.19 110 ALA A CA 1
ATOM 890 C C . ALA A 1 110 ? -11.382 8.099 16.843 1.0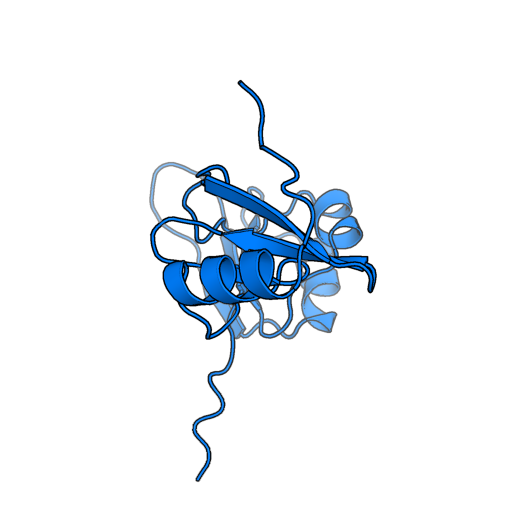0 89.19 110 ALA A C 1
ATOM 892 O O . ALA A 1 110 ? -11.288 7.461 17.890 1.00 89.19 110 ALA A O 1
ATOM 893 N N . GLU A 1 111 ? -11.892 9.332 16.821 1.00 88.12 111 GLU A N 1
ATOM 894 C CA . GLU A 1 111 ? -12.311 10.060 18.024 1.00 88.12 111 GLU A CA 1
ATOM 895 C C . GLU A 1 111 ? -13.498 9.390 18.722 1.00 88.12 111 GLU A C 1
ATOM 897 O O . GLU A 1 111 ? -13.491 9.219 19.943 1.00 88.12 111 GLU A O 1
ATOM 902 N N . ARG A 1 112 ? -14.506 8.945 17.962 1.00 90.38 112 ARG A N 1
ATOM 903 C CA . ARG A 1 112 ? -15.690 8.270 18.522 1.00 90.38 112 ARG A CA 1
ATOM 904 C C . ARG A 1 112 ? -15.376 6.911 19.130 1.00 90.38 112 ARG A C 1
ATOM 906 O O . ARG A 1 112 ? -16.068 6.501 20.060 1.00 90.38 112 ARG A O 1
ATOM 913 N N . ASN A 1 113 ? -14.377 6.215 18.596 1.00 87.62 113 ASN A N 1
ATOM 914 C CA . ASN A 1 113 ? -13.928 4.924 19.109 1.00 87.62 113 ASN A CA 1
ATOM 915 C C . ASN A 1 113 ? -12.792 5.051 20.136 1.00 87.62 113 ASN A C 1
ATOM 917 O O . ASN A 1 113 ? -12.370 4.036 20.686 1.00 87.62 113 ASN A O 1
ATOM 921 N N . GLY A 1 114 ? -12.311 6.268 20.414 1.00 85.88 114 GLY A N 1
ATOM 922 C CA . GLY A 1 114 ? -11.221 6.506 21.359 1.00 85.88 114 GLY A CA 1
ATOM 923 C C . GLY A 1 114 ? -9.894 5.883 20.922 1.00 85.88 114 GLY A C 1
ATOM 924 O O . GLY A 1 114 ? -9.156 5.390 21.771 1.00 85.88 114 GLY A O 1
ATOM 925 N N . TRP A 1 115 ? -9.616 5.854 19.616 1.00 89.44 115 TRP A N 1
ATOM 926 C CA . TRP A 1 115 ? -8.343 5.363 19.087 1.00 89.44 115 TRP A CA 1
ATOM 927 C C . TRP A 1 115 ? -7.190 6.258 19.535 1.00 89.44 115 TRP A C 1
ATOM 929 O O . TRP A 1 115 ? -7.329 7.482 19.626 1.00 89.44 115 TRP A O 1
ATOM 939 N N . GLU A 1 116 ? -6.044 5.641 19.808 1.00 84.06 116 GLU A N 1
ATOM 940 C CA . GLU A 1 116 ? -4.867 6.370 20.260 1.00 84.06 116 GLU A CA 1
ATOM 941 C C . GLU A 1 116 ? -4.229 7.100 19.073 1.00 84.06 116 GLU A C 1
ATOM 943 O O . GLU A 1 116 ? -3.975 6.508 18.021 1.00 84.06 116 GLU A O 1
ATOM 948 N N . LYS A 1 117 ? -3.995 8.408 19.237 1.00 86.38 117 LYS A N 1
ATOM 949 C CA . LYS A 1 117 ? -3.224 9.203 18.278 1.00 86.38 117 LYS A CA 1
ATOM 950 C C . LYS A 1 117 ? -1.753 8.896 18.484 1.00 86.38 117 LYS A C 1
ATOM 952 O O . LYS A 1 117 ? -1.179 9.241 19.515 1.00 86.38 117 LYS A O 1
ATOM 957 N N . VAL A 1 118 ? -1.152 8.299 17.473 1.00 79.25 118 VAL A N 1
ATOM 958 C CA . VAL A 1 118 ? 0.277 8.029 17.409 1.00 79.25 118 VAL A CA 1
ATOM 959 C C . VAL A 1 118 ? 0.866 9.166 16.596 1.00 79.25 118 VAL A C 1
ATOM 961 O O . VAL A 1 118 ? 1.062 9.054 15.390 1.00 79.25 118 VAL A O 1
ATOM 964 N N . SER A 1 119 ? 0.999 10.331 17.226 1.00 61.31 119 SER A N 1
ATOM 965 C CA . SER A 1 119 ? 1.505 11.528 16.557 1.00 61.31 119 SER A CA 1
ATOM 966 C C . SER A 1 119 ? 2.840 11.216 15.868 1.00 61.31 119 SER A C 1
ATOM 968 O O . SER A 1 119 ? 3.792 10.807 1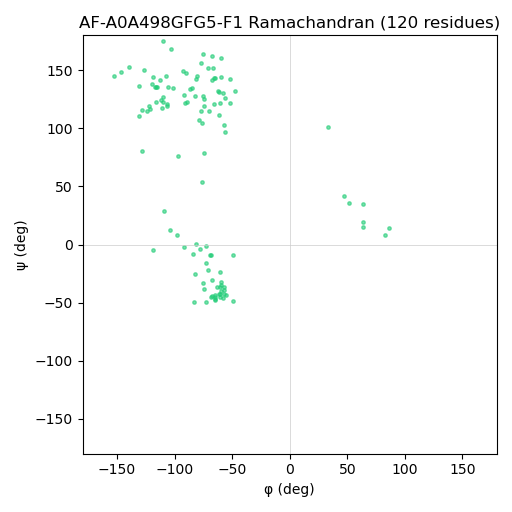6.535 1.00 61.31 119 SER A O 1
ATOM 970 N N . GLY A 1 120 ? 2.918 11.428 14.549 1.00 50.06 120 GLY A N 1
ATOM 971 C CA . GLY A 1 120 ? 4.192 11.764 13.910 1.00 50.06 120 GLY A CA 1
ATOM 972 C C . GLY A 1 120 ? 4.704 13.040 14.582 1.00 50.06 120 GLY A C 1
ATOM 973 O O . GLY A 1 120 ? 3.908 13.931 14.863 1.00 50.06 120 GLY A O 1
ATOM 974 N N . GLN A 1 121 ? 5.964 13.042 15.005 1.00 39.00 121 GLN A N 1
ATOM 975 C CA . GLN A 1 121 ? 6.486 13.874 16.095 1.00 39.00 121 GLN A CA 1
ATOM 976 C C . GLN A 1 121 ? 6.367 15.403 15.918 1.00 39.00 121 GLN A C 1
ATOM 978 O O . GLN A 1 121 ? 6.229 15.922 14.818 1.00 39.00 121 GLN A O 1
ATOM 983 N N . GLU A 1 122 ? 6.464 16.059 17.081 1.00 37.59 122 GLU A N 1
ATOM 984 C CA . GLU A 1 122 ? 6.709 17.485 17.371 1.00 37.59 122 GLU A CA 1
ATOM 985 C C . GLU A 1 122 ? 7.637 18.247 16.408 1.00 37.59 122 GLU A C 1
ATOM 987 O O . GLU A 1 122 ? 8.668 17.678 15.980 1.00 37.59 122 GLU A O 1
#

Foldseek 3Di:
DDPPPQDKWKKKDLDVPQDPLLVVLLVVQPFPDWDQDPDDGGIIITIGSDDRDPVSCVVRVMDTDDPLNPDAFQWWWQDPVRWIWGHHQAWIAINRHTDPDGSVRVVVVCVVRVTDIPDPDD

Secondary structure (DSSP, 8-state):
--------EEEEESSSSPPHHHHHHGGGG-EEEEE---SSS--EEEEESSPPPHHHHHHTTEEE--TTTTPPPSEEEE-TTS-EEEE-SS-EEETTEE-SS-HHHHHHHHHHHT-EE-PPP-

pLDDT: mean 77.41, std 13.39, range [36.38, 92.5]

Radius of gyration: 16.74 Å; Cα contacts (8 Å, |Δi|>4): 196; chains: 1; bounding box: 39×30×42 Å